Protein AF-A0AAU3M9E2-F1 (afdb_monomer_lite)

Foldseek 3Di:
DDPVVVVVCVVVVHAFDWDDDDPDIDDDPVRRVVSVVVVLCVDLVNHVVNPPVPDDPDPPDD

Structure (mmCIF, N/CA/C/O backbone):
data_AF-A0AAU3M9E2-F1
#
_entry.id   AF-A0AAU3M9E2-F1
#
loop_
_atom_site.group_PDB
_atom_site.id
_atom_site.type_symbol
_atom_site.label_atom_id
_atom_site.label_alt_id
_atom_site.lab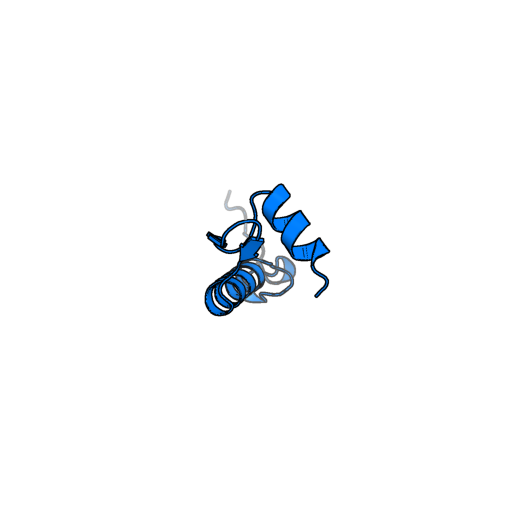el_comp_id
_atom_site.label_asym_id
_atom_site.label_entity_id
_atom_site.label_seq_id
_atom_site.pdbx_PDB_ins_code
_atom_site.Cartn_x
_atom_site.Cartn_y
_atom_site.Cartn_z
_atom_site.occupancy
_atom_site.B_iso_or_equiv
_atom_site.auth_seq_id
_atom_site.auth_comp_id
_atom_site.auth_asym_id
_atom_site.auth_atom_id
_atom_site.pdbx_PDB_model_num
ATOM 1 N N . MET A 1 1 ? 6.761 -1.948 6.244 1.00 58.38 1 MET A N 1
ATOM 2 C CA . MET A 1 1 ? 5.984 -0.838 5.641 1.00 58.38 1 MET A CA 1
ATOM 3 C C . MET A 1 1 ? 5.412 0.017 6.758 1.00 58.38 1 MET A C 1
ATOM 5 O O . MET A 1 1 ? 4.940 -0.556 7.732 1.00 58.38 1 MET A O 1
ATOM 9 N N . SER A 1 2 ? 5.489 1.349 6.674 1.00 62.59 2 SER A N 1
ATOM 10 C CA . SER A 1 2 ? 4.906 2.197 7.723 1.00 62.59 2 SER A CA 1
ATOM 11 C C . SER A 1 2 ? 3.392 2.359 7.499 1.00 62.59 2 SER A C 1
ATOM 13 O O . SER A 1 2 ? 2.941 2.335 6.350 1.00 62.59 2 SER A O 1
ATOM 15 N N . PRO A 1 3 ? 2.586 2.568 8.556 1.00 66.94 3 PRO A N 1
ATOM 16 C CA . PRO A 1 3 ? 1.150 2.843 8.426 1.00 66.94 3 PRO A CA 1
ATOM 17 C C . PRO A 1 3 ? 0.825 4.028 7.504 1.00 66.94 3 PRO A C 1
ATOM 19 O O . PRO A 1 3 ? -0.252 4.085 6.910 1.00 66.94 3 PRO A O 1
ATOM 22 N N . ASN A 1 4 ? 1.773 4.957 7.344 1.00 78.25 4 ASN A N 1
ATOM 23 C CA . ASN A 1 4 ? 1.619 6.134 6.498 1.00 78.25 4 ASN A CA 1
ATOM 24 C C . ASN A 1 4 ? 1.458 5.760 5.011 1.00 78.25 4 ASN A C 1
ATOM 26 O O . ASN A 1 4 ? 0.706 6.399 4.281 1.00 78.25 4 ASN A O 1
ATOM 30 N N . THR A 1 5 ? 2.087 4.668 4.564 1.00 79.56 5 THR A N 1
ATOM 31 C CA . THR A 1 5 ? 1.997 4.198 3.173 1.00 79.56 5 THR A CA 1
ATOM 32 C C . THR A 1 5 ? 0.567 3.793 2.792 1.00 79.56 5 THR A C 1
ATOM 34 O O . THR A 1 5 ? 0.064 4.220 1.754 1.00 79.56 5 THR A O 1
ATOM 37 N N . LEU A 1 6 ? -0.130 3.048 3.659 1.00 81.38 6 LEU A N 1
ATOM 38 C CA . LEU A 1 6 ? -1.522 2.635 3.422 1.00 81.38 6 LEU A CA 1
ATOM 39 C C . LEU A 1 6 ? -2.487 3.827 3.428 1.00 81.38 6 LEU A C 1
ATOM 41 O O . LEU A 1 6 ? -3.470 3.847 2.685 1.00 81.38 6 LEU A O 1
ATOM 45 N N . TYR A 1 7 ? -2.207 4.833 4.258 1.00 81.69 7 TYR A N 1
ATOM 46 C CA . TYR A 1 7 ? -2.995 6.060 4.297 1.00 81.69 7 TYR A CA 1
ATOM 47 C C . TYR A 1 7 ? -2.903 6.831 2.974 1.00 81.69 7 TYR A C 1
ATOM 49 O O . TYR A 1 7 ? -3.928 7.231 2.417 1.00 81.69 7 TYR A O 1
ATOM 57 N N . VAL A 1 8 ? -1.690 6.979 2.433 1.00 85.31 8 VAL A N 1
ATOM 58 C CA . VAL A 1 8 ? -1.453 7.648 1.146 1.00 85.31 8 VAL A CA 1
ATOM 59 C C . VAL A 1 8 ? -2.188 6.940 0.004 1.00 85.31 8 VAL A C 1
ATOM 61 O O . VAL A 1 8 ? -2.855 7.602 -0.793 1.00 85.31 8 VAL A O 1
ATOM 64 N N . TRP A 1 9 ? -2.124 5.609 -0.055 1.00 87.75 9 TRP A N 1
ATOM 65 C CA . TRP A 1 9 ? -2.844 4.794 -1.043 1.00 87.75 9 TRP A CA 1
ATOM 66 C C . TRP A 1 9 ? -4.355 5.027 -0.991 1.00 87.75 9 TRP A C 1
ATOM 68 O O . TRP A 1 9 ? -4.985 5.389 -1.991 1.00 87.75 9 TRP A O 1
ATOM 78 N N . ARG A 1 10 ? -4.935 4.957 0.209 1.00 84.06 10 ARG A N 1
ATOM 79 C CA . ARG A 1 10 ? -6.364 5.210 0.402 1.00 84.06 10 ARG A CA 1
ATOM 80 C C . ARG A 1 10 ? -6.767 6.629 0.005 1.00 84.06 10 ARG A C 1
A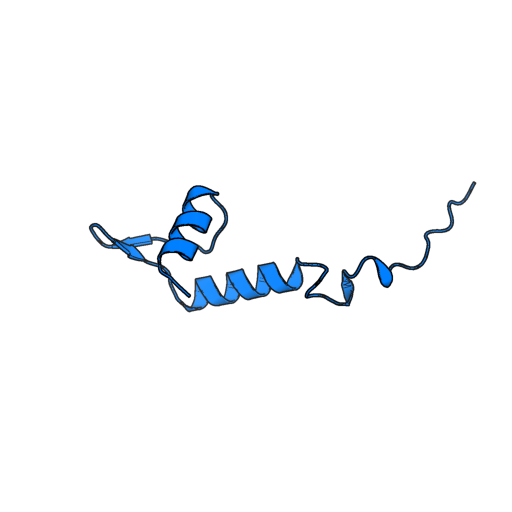TOM 82 O O . ARG A 1 10 ? -7.804 6.806 -0.631 1.00 84.06 10 ARG A O 1
ATOM 89 N N . HIS A 1 11 ? -5.963 7.635 0.349 1.00 85.50 11 HIS A N 1
ATOM 90 C CA . HIS A 1 11 ? -6.246 9.026 -0.008 1.00 85.50 11 HIS A CA 1
ATOM 91 C C . HIS A 1 11 ? -6.256 9.241 -1.529 1.00 85.50 11 HIS A C 1
ATOM 93 O O . HIS A 1 11 ? -7.114 9.945 -2.055 1.00 85.50 11 HIS A O 1
ATOM 99 N N . ARG A 1 12 ? -5.365 8.553 -2.250 1.00 86.75 12 ARG A N 1
ATOM 100 C CA . ARG A 1 12 ? -5.304 8.562 -3.719 1.00 86.75 12 ARG A CA 1
ATOM 101 C C . ARG A 1 12 ? -6.354 7.672 -4.392 1.00 86.75 12 ARG A C 1
ATOM 103 O O . ARG A 1 12 ? -6.311 7.527 -5.612 1.00 86.75 12 ARG A O 1
ATOM 110 N N . ARG A 1 13 ? -7.266 7.069 -3.613 1.00 85.06 13 ARG A N 1
ATOM 111 C CA . ARG A 1 13 ? -8.256 6.068 -4.054 1.00 85.06 13 ARG A CA 1
ATOM 112 C C . ARG A 1 13 ? -7.629 4.920 -4.857 1.00 85.06 13 ARG A C 1
ATOM 114 O O . ARG A 1 13 ? -8.265 4.353 -5.737 1.00 85.06 13 ARG A O 1
ATOM 121 N N . GLN A 1 14 ? -6.379 4.590 -4.549 1.00 87.44 14 GLN A N 1
ATOM 122 C CA . GLN A 1 14 ? -5.593 3.562 -5.220 1.00 87.44 14 GLN A CA 1
ATOM 123 C C . GLN A 1 14 ? -5.027 2.648 -4.150 1.00 87.44 14 GLN A C 1
ATOM 125 O O . GLN A 1 14 ? -4.132 3.046 -3.416 1.00 87.44 14 GLN A O 1
ATOM 130 N N . GLY A 1 15 ? -5.570 1.444 -4.027 1.00 89.25 15 GLY A N 1
ATOM 131 C CA . GLY A 1 15 ? -5.143 0.514 -2.995 1.00 89.25 15 GLY A CA 1
ATOM 132 C C . GLY A 1 15 ? -6.021 -0.727 -2.936 1.00 89.25 15 GLY A C 1
ATOM 133 O O . GLY A 1 15 ? -7.045 -0.796 -3.626 1.00 89.25 15 GLY A O 1
ATOM 134 N N . PRO A 1 16 ? -5.635 -1.701 -2.105 1.00 93.25 16 PRO A N 1
ATOM 135 C CA . PRO A 1 16 ? -6.436 -2.891 -1.881 1.00 93.25 16 PRO A CA 1
ATOM 136 C C . PRO A 1 16 ? -7.779 -2.546 -1.215 1.00 93.25 16 PRO A C 1
ATOM 138 O O . PRO A 1 16 ? -7.893 -1.522 -0.526 1.00 93.25 16 PRO A O 1
ATOM 141 N N . PRO A 1 17 ? -8.796 -3.411 -1.370 1.00 92.69 17 PRO A N 1
ATOM 142 C CA . PRO A 1 17 ? -10.043 -3.304 -0.629 1.00 92.69 17 PRO A CA 1
ATOM 143 C C . PRO A 1 17 ? -9.795 -3.147 0.875 1.00 92.69 17 PRO A C 1
ATOM 145 O O . PRO A 1 17 ? -8.992 -3.863 1.476 1.00 92.69 17 PRO A O 1
ATOM 148 N N . SER A 1 18 ? -10.518 -2.212 1.485 1.00 91.62 18 SER A N 1
ATOM 149 C CA . SER A 1 18 ? -10.476 -1.959 2.925 1.00 91.62 18 SER A CA 1
ATOM 150 C C . SER A 1 18 ? -11.879 -2.013 3.504 1.00 91.62 18 SER A C 1
ATOM 152 O O . SER A 1 18 ? -12.858 -1.772 2.797 1.00 91.62 18 SER A O 1
ATOM 154 N N . PHE A 1 19 ? -11.975 -2.309 4.796 1.00 92.06 19 PHE A N 1
ATOM 155 C CA . PHE A 1 19 ? -13.237 -2.280 5.525 1.00 92.06 19 PHE A CA 1
ATOM 156 C C . PHE A 1 19 ? -13.075 -1.546 6.853 1.00 92.06 19 PHE A C 1
ATOM 158 O O . PHE A 1 19 ? -11.975 -1.438 7.405 1.00 92.06 19 PHE A O 1
ATOM 165 N N . GLN A 1 20 ? -14.179 -0.998 7.353 1.00 93.88 20 GLN A N 1
ATOM 166 C CA . GLN A 1 20 ? -14.208 -0.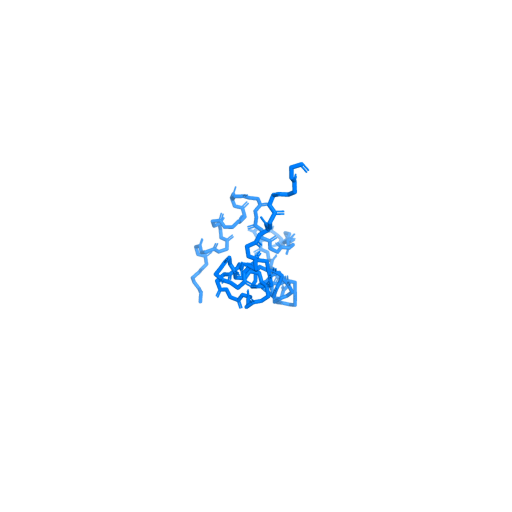346 8.655 1.00 93.88 20 GLN A CA 1
ATOM 167 C C . GLN A 1 20 ? -14.458 -1.386 9.746 1.00 93.88 20 GLN A C 1
ATOM 169 O O . GLN A 1 20 ? -15.391 -2.179 9.658 1.00 93.88 20 GLN A O 1
ATOM 174 N N . MET A 1 21 ? -13.629 -1.359 10.786 1.00 95.62 21 MET A N 1
ATOM 175 C CA . MET A 1 21 ? -13.828 -2.108 12.021 1.00 95.62 21 MET A CA 1
ATOM 176 C C . MET A 1 21 ? -13.836 -1.109 13.178 1.00 95.62 21 MET A C 1
ATOM 178 O O . MET A 1 21 ? -12.791 -0.695 13.691 1.00 95.62 21 MET A O 1
ATOM 182 N N . GLY A 1 22 ? -15.037 -0.640 13.523 1.00 94.75 22 GLY A N 1
ATOM 183 C CA . GLY A 1 22 ? -15.221 0.489 14.430 1.00 94.75 22 GLY A CA 1
ATOM 184 C C . GLY A 1 22 ? -14.525 1.744 13.896 1.00 94.75 22 GLY A C 1
ATOM 185 O O . GLY A 1 22 ? -14.783 2.188 12.782 1.00 94.75 22 GLY A O 1
ATOM 186 N N . ARG A 1 23 ? -13.600 2.306 14.682 1.00 93.31 23 ARG A N 1
ATOM 187 C CA . ARG A 1 23 ? -12.835 3.515 14.313 1.00 93.31 23 ARG A CA 1
ATOM 188 C C . ARG A 1 23 ? -11.570 3.225 13.497 1.00 93.31 23 ARG A C 1
ATOM 190 O O . ARG A 1 23 ? -10.813 4.149 13.210 1.00 93.31 23 ARG A O 1
ATOM 197 N N . ARG A 1 24 ? -11.301 1.960 13.161 1.00 91.31 24 ARG A N 1
ATOM 198 C CA . ARG A 1 24 ? -10.093 1.541 12.438 1.00 91.31 24 ARG A CA 1
ATOM 199 C C . ARG A 1 24 ? -10.437 1.122 11.015 1.00 91.31 24 ARG A C 1
ATOM 201 O O . ARG A 1 24 ? -11.454 0.479 10.774 1.00 91.31 24 ARG A O 1
ATOM 208 N N . VAL A 1 25 ? -9.558 1.468 10.081 1.00 91.94 25 VAL A N 1
ATOM 209 C CA . VAL A 1 25 ? -9.583 0.934 8.717 1.00 91.94 25 VAL A CA 1
ATOM 210 C C . VAL A 1 25 ? -8.666 -0.275 8.688 1.00 91.94 25 VAL A C 1
ATOM 212 O O . VAL A 1 25 ? -7.492 -0.167 9.039 1.00 91.94 25 VAL A O 1
ATOM 215 N N . MET A 1 26 ? -9.216 -1.413 8.288 1.00 91.94 26 MET A N 1
ATOM 216 C CA . MET A 1 26 ? -8.506 -2.682 8.234 1.00 91.94 26 MET A CA 1
ATOM 217 C C . MET A 1 26 ? -8.361 -3.140 6.787 1.00 91.94 26 MET A C 1
ATOM 219 O O . MET A 1 26 ? -9.202 -2.855 5.929 1.00 91.94 26 MET A O 1
ATOM 223 N N . TYR A 1 27 ? -7.291 -3.887 6.547 1.00 92.81 27 TYR A N 1
ATOM 224 C CA . TYR A 1 27 ? -7.001 -4.542 5.281 1.00 92.81 27 TYR A CA 1
ATOM 225 C C . TYR A 1 27 ? -6.894 -6.040 5.532 1.00 92.81 27 TYR A C 1
ATOM 227 O O . TYR A 1 27 ? -6.322 -6.463 6.539 1.00 92.81 27 TYR A O 1
ATOM 235 N N . ARG A 1 28 ? -7.443 -6.849 4.624 1.00 94.38 28 ARG A N 1
ATOM 236 C CA . ARG A 1 28 ? -7.117 -8.277 4.603 1.00 94.38 28 ARG A CA 1
ATOM 237 C C . ARG A 1 28 ? -5.745 -8.444 3.966 1.00 94.38 28 ARG A C 1
ATOM 239 O O . ARG A 1 28 ? -5.505 -7.859 2.915 1.00 94.38 28 ARG A O 1
ATOM 246 N N . ILE A 1 29 ? -4.890 -9.260 4.580 1.00 93.62 29 ILE A N 1
ATOM 247 C CA . ILE A 1 29 ? -3.540 -9.538 4.069 1.00 93.62 29 ILE A CA 1
ATOM 248 C C . ILE A 1 29 ? -3.620 -10.103 2.647 1.00 93.62 29 ILE A C 1
ATOM 250 O O . ILE A 1 29 ? -3.033 -9.526 1.747 1.00 93.62 29 ILE A O 1
ATOM 254 N N . SER A 1 30 ? -4.479 -11.098 2.405 1.00 95.44 30 SER A N 1
ATOM 255 C CA . SER A 1 30 ? -4.652 -11.676 1.064 1.00 95.44 30 SER A CA 1
ATOM 256 C C . SER A 1 30 ? -5.049 -10.646 -0.002 1.00 95.44 30 SER A C 1
ATOM 258 O O . SER A 1 30 ? -4.553 -10.679 -1.120 1.00 95.44 30 SER A O 1
ATOM 260 N N . ALA A 1 31 ? -5.916 -9.691 0.345 1.00 93.69 31 ALA A N 1
ATOM 261 C CA . ALA A 1 31 ? -6.339 -8.642 -0.579 1.00 93.69 31 ALA A CA 1
ATOM 262 C C . ALA A 1 31 ? -5.228 -7.613 -0.845 1.00 93.69 31 ALA A C 1
ATOM 264 O O . ALA A 1 31 ? -5.185 -7.019 -1.921 1.00 93.69 31 ALA A O 1
ATOM 265 N N . LEU A 1 32 ? -4.356 -7.379 0.141 1.00 91.88 32 LEU A N 1
ATOM 266 C CA . LEU A 1 32 ? -3.158 -6.562 -0.019 1.00 91.88 32 LEU A CA 1
ATOM 267 C C . LEU A 1 32 ? -2.155 -7.263 -0.942 1.00 91.88 32 LEU A C 1
ATOM 269 O O . LEU A 1 32 ? -1.696 -6.627 -1.887 1.00 91.88 32 LEU A O 1
ATOM 273 N N . ASP A 1 33 ? -1.890 -8.549 -0.719 1.00 94.31 33 ASP A N 1
ATOM 274 C CA . ASP A 1 33 ? -0.964 -9.347 -1.532 1.00 94.31 33 ASP A CA 1
ATOM 275 C C . ASP A 1 33 ? -1.422 -9.402 -2.997 1.00 94.31 33 ASP A C 1
ATOM 277 O O . ASP A 1 33 ? -0.686 -9.000 -3.894 1.00 94.31 33 ASP A O 1
ATOM 281 N N . GLU A 1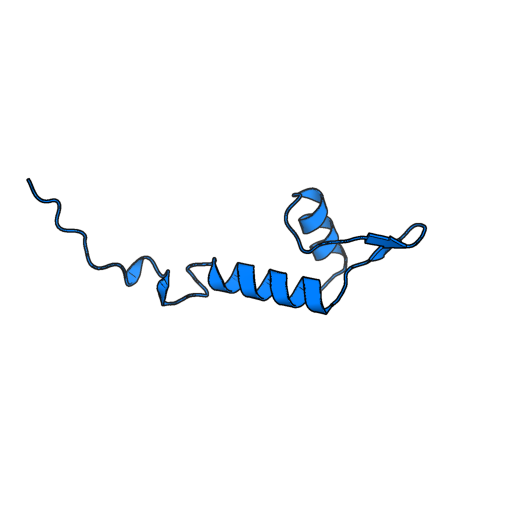 34 ? -2.687 -9.754 -3.253 1.00 94.38 34 GLU A N 1
ATOM 282 C CA . GLU A 1 34 ? -3.260 -9.764 -4.609 1.00 94.38 34 GLU A CA 1
ATOM 283 C C . GLU A 1 34 ? -3.175 -8.401 -5.310 1.00 94.38 34 GLU A C 1
ATOM 285 O O . GLU A 1 34 ? -3.054 -8.314 -6.538 1.00 94.38 34 GLU A O 1
ATOM 290 N N . TRP A 1 35 ? -3.304 -7.314 -4.548 1.00 93.31 35 TRP A N 1
ATOM 291 C CA . TRP A 1 35 ? -3.199 -5.972 -5.101 1.00 9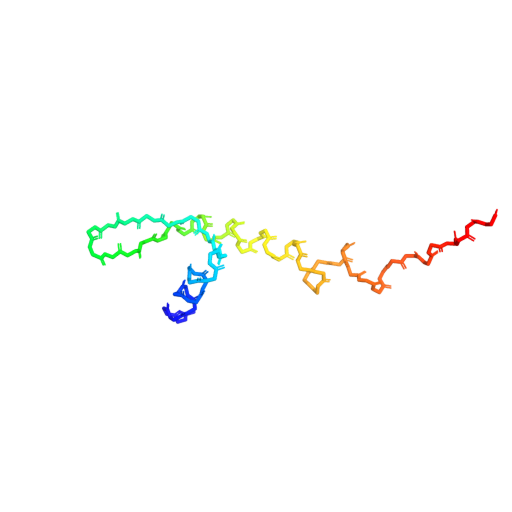3.31 35 TRP A CA 1
ATOM 292 C C . TRP A 1 35 ? -1.754 -5.634 -5.464 1.00 93.31 35 TRP A C 1
ATOM 294 O O . TRP A 1 35 ? -1.535 -5.113 -6.560 1.00 93.31 35 TRP A O 1
ATOM 304 N N . VAL A 1 36 ? -0.790 -5.953 -4.594 1.00 90.50 36 VAL A N 1
ATOM 305 C CA . VAL A 1 36 ? 0.645 -5.761 -4.856 1.00 90.50 36 VAL A CA 1
ATOM 306 C C . VAL A 1 36 ? 1.062 -6.558 -6.087 1.00 90.50 36 VAL A C 1
ATOM 308 O O . VAL A 1 36 ? 1.582 -5.962 -7.025 1.00 90.50 36 VAL A O 1
ATOM 311 N N . ASP A 1 37 ? 0.702 -7.839 -6.161 1.00 91.88 37 ASP A N 1
ATOM 312 C CA . ASP A 1 37 ? 0.948 -8.694 -7.326 1.00 91.88 37 ASP A CA 1
ATOM 313 C C . ASP A 1 37 ? 0.430 -8.066 -8.624 1.00 91.88 37 ASP A C 1
ATOM 315 O O . ASP A 1 37 ? 1.070 -8.110 -9.678 1.00 91.88 37 ASP A O 1
ATOM 319 N N . ARG A 1 38 ? -0.767 -7.475 -8.574 1.00 90.25 38 ARG A N 1
ATOM 320 C CA . ARG A 1 38 ? -1.360 -6.804 -9.733 1.00 90.25 38 ARG A CA 1
ATOM 321 C C . ARG A 1 38 ? -0.590 -5.542 -10.108 1.00 90.25 38 ARG A C 1
ATOM 323 O O . ARG A 1 38 ? -0.446 -5.276 -11.299 1.00 90.25 38 ARG A O 1
ATOM 330 N N . GLN A 1 39 ? -0.123 -4.768 -9.126 1.00 89.94 39 GLN A N 1
ATOM 331 C CA . GLN A 1 39 ? 0.717 -3.596 -9.381 1.00 89.94 39 GLN A CA 1
ATOM 332 C C . GLN A 1 39 ? 2.059 -4.002 -9.993 1.00 89.94 39 GLN A C 1
ATOM 334 O O . GLN A 1 39 ? 2.456 -3.409 -10.990 1.00 89.94 39 GLN A O 1
ATOM 339 N N . GLU A 1 40 ? 2.712 -5.041 -9.473 1.00 89.81 40 GLU A N 1
ATOM 340 C CA . GLU A 1 40 ? 3.981 -5.546 -10.009 1.00 89.81 40 GLU A CA 1
ATOM 341 C C . GLU A 1 40 ? 3.841 -6.037 -11.450 1.00 89.81 40 GLU A C 1
ATOM 343 O O . GLU A 1 40 ? 4.670 -5.717 -12.300 1.00 89.81 40 GLU A O 1
ATOM 348 N N . ARG A 1 41 ? 2.753 -6.751 -11.765 1.00 88.25 41 ARG A N 1
ATOM 349 C CA . ARG A 1 41 ? 2.473 -7.192 -13.139 1.00 88.25 41 ARG A CA 1
ATOM 350 C C . ARG A 1 41 ? 2.166 -6.035 -14.082 1.00 88.25 41 ARG A C 1
ATOM 352 O O . ARG A 1 41 ? 2.453 -6.154 -15.269 1.00 88.25 41 ARG A O 1
ATOM 359 N N . ALA A 1 42 ? 1.547 -4.963 -13.598 1.00 85.81 42 ALA A N 1
ATOM 360 C CA . ALA A 1 42 ? 1.226 -3.794 -14.412 1.00 85.81 42 ALA A CA 1
ATOM 361 C C . ALA A 1 42 ? 2.425 -2.846 -14.582 1.00 85.81 42 ALA A C 1
ATOM 363 O O . ALA A 1 42 ? 2.498 -2.127 -15.580 1.00 85.81 42 ALA A O 1
ATOM 364 N N . ASP A 1 43 ? 3.368 -2.837 -13.637 1.00 85.62 43 ASP A N 1
ATOM 365 C CA . ASP A 1 43 ? 4.560 -2.003 -13.712 1.00 85.62 43 ASP A CA 1
ATOM 366 C C . ASP A 1 43 ? 5.570 -2.580 -14.708 1.00 85.62 43 ASP A C 1
ATOM 368 O O . ASP A 1 43 ? 6.191 -3.618 -14.492 1.00 85.62 43 ASP A O 1
ATOM 372 N N . SER A 1 44 ? 5.792 -1.853 -15.799 1.00 75.75 44 SER A N 1
ATOM 373 C CA . SER A 1 44 ? 6.781 -2.196 -16.827 1.00 75.75 44 SER A CA 1
ATOM 374 C C . SER A 1 44 ? 8.216 -2.352 -16.315 1.00 75.75 44 SER A C 1
ATOM 376 O O . SER A 1 44 ? 9.018 -3.010 -16.977 1.00 75.75 44 SER A O 1
ATOM 378 N N . ARG A 1 45 ? 8.562 -1.748 -15.167 1.00 77.50 45 ARG A N 1
ATOM 379 C CA . ARG A 1 45 ? 9.894 -1.914 -14.559 1.00 77.50 45 ARG A CA 1
ATOM 380 C C . ARG A 1 45 ? 10.050 -3.277 -13.898 1.00 77.50 45 ARG A C 1
ATOM 382 O O . ARG A 1 45 ? 11.128 -3.858 -13.963 1.00 77.50 45 ARG A O 1
ATOM 389 N N . SER A 1 46 ? 8.975 -3.770 -13.295 1.00 76.94 46 SER A N 1
ATOM 390 C CA . SER A 1 46 ? 8.938 -5.042 -12.571 1.00 76.94 46 SER A CA 1
ATOM 391 C C . SER A 1 46 ? 8.481 -6.207 -13.456 1.00 76.94 46 SER A C 1
ATOM 393 O O . SER A 1 46 ? 8.757 -7.359 -13.137 1.00 76.94 46 SER A O 1
ATOM 395 N N . ASN A 1 47 ? 7.837 -5.927 -14.596 1.00 78.19 47 ASN A N 1
ATOM 396 C CA . ASN A 1 47 ? 7.384 -6.924 -15.561 1.00 78.19 47 ASN A CA 1
ATOM 397 C C . ASN A 1 47 ? 8.193 -6.876 -16.881 1.00 78.19 47 ASN A C 1
ATOM 399 O O . ASN A 1 47 ? 7.945 -6.007 -17.725 1.00 78.19 47 ASN A O 1
ATOM 403 N N . PRO A 1 48 ? 9.087 -7.854 -17.140 1.00 77.12 48 PRO A N 1
ATOM 404 C CA . PRO A 1 48 ? 9.889 -7.924 -18.366 1.00 77.12 48 PRO A CA 1
ATOM 405 C C . PRO A 1 48 ? 9.077 -7.971 -19.667 1.00 77.12 48 PRO A C 1
ATOM 407 O O . PRO A 1 48 ? 9.562 -7.511 -20.704 1.00 77.12 48 PRO A O 1
ATOM 410 N N . ALA A 1 49 ? 7.851 -8.504 -19.622 1.00 77.75 49 ALA A N 1
ATOM 411 C CA . ALA A 1 49 ? 6.964 -8.580 -20.781 1.00 77.75 49 ALA A CA 1
ATOM 412 C C . ALA A 1 49 ? 6.381 -7.210 -21.170 1.00 77.75 49 ALA A C 1
ATOM 414 O O . ALA A 1 49 ? 6.023 -7.001 -22.328 1.00 77.75 49 ALA A O 1
ATOM 415 N N . LEU A 1 50 ? 6.303 -6.273 -20.219 1.00 76.50 50 LEU A N 1
ATOM 416 C CA . LEU A 1 50 ? 5.832 -4.901 -20.433 1.00 76.50 50 LEU A CA 1
ATOM 417 C C . LEU A 1 50 ? 6.979 -3.890 -20.549 1.00 76.50 50 LEU A C 1
ATOM 419 O O . LEU A 1 50 ? 6.722 -2.699 -20.731 1.00 76.50 50 LEU A O 1
ATOM 423 N N . ASN A 1 51 ? 8.233 -4.338 -20.453 1.00 77.81 51 ASN A N 1
ATOM 424 C CA . ASN A 1 51 ? 9.389 -3.457 -20.522 1.00 77.81 51 ASN A CA 1
ATOM 425 C C . ASN A 1 51 ? 9.435 -2.747 -21.894 1.00 77.81 51 ASN A C 1
ATOM 427 O O . ASN A 1 51 ? 9.553 -3.420 -22.926 1.00 77.81 51 ASN A O 1
A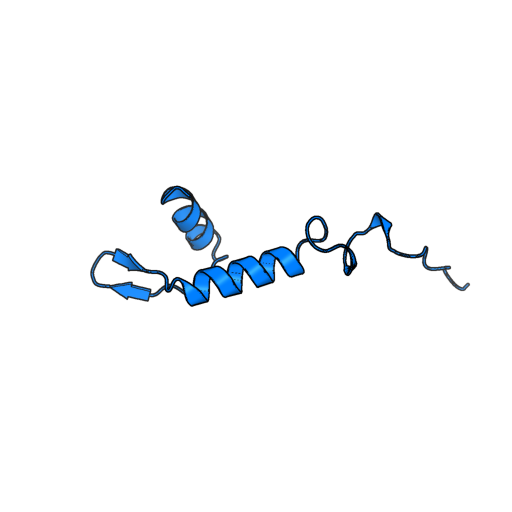TOM 431 N N . PRO A 1 52 ? 9.385 -1.401 -21.940 1.00 71.12 52 PRO A N 1
ATOM 432 C CA . PRO A 1 52 ? 9.370 -0.652 -23.195 1.00 71.12 52 PRO A CA 1
ATOM 433 C C . PRO A 1 52 ? 10.621 -0.882 -24.052 1.00 71.12 52 PRO A C 1
ATOM 435 O O . PRO A 1 52 ? 10.547 -0.740 -25.270 1.00 71.12 52 PRO A O 1
ATOM 438 N N . LEU A 1 53 ? 11.743 -1.287 -23.447 1.00 76.50 53 LEU A N 1
ATOM 439 C CA . LEU A 1 53 ? 12.989 -1.601 -24.152 1.00 76.50 53 LEU A CA 1
ATOM 440 C C . LEU A 1 53 ? 12.929 -2.936 -24.913 1.00 76.50 53 LEU A C 1
ATOM 442 O O . LEU A 1 53 ? 13.663 -3.119 -25.878 1.00 76.50 53 LEU A O 1
ATOM 446 N N . ASN A 1 54 ? 12.030 -3.848 -24.525 1.00 71.38 54 ASN A N 1
ATOM 447 C CA . ASN A 1 54 ? 11.826 -5.134 -25.203 1.00 71.38 54 ASN A CA 1
ATOM 448 C C . ASN A 1 54 ? 10.835 -5.044 -26.376 1.00 71.38 54 ASN A C 1
ATOM 450 O O . ASN A 1 54 ? 10.607 -6.030 -27.084 1.00 71.38 54 ASN A O 1
ATOM 454 N N . ARG A 1 55 ? 10.214 -3.879 -26.605 1.00 70.88 55 ARG A N 1
ATOM 455 C CA . ARG A 1 55 ? 9.213 -3.714 -27.661 1.00 70.88 55 ARG A CA 1
ATOM 456 C C . ARG A 1 55 ? 9.910 -3.676 -29.023 1.00 70.88 55 ARG A C 1
ATOM 458 O O . ARG A 1 55 ? 10.618 -2.722 -29.334 1.00 70.88 55 ARG A O 1
ATOM 465 N N . LYS A 1 56 ? 9.695 -4.702 -29.859 1.00 71.81 56 LYS A N 1
ATOM 466 C CA . LYS A 1 56 ? 10.195 -4.704 -31.245 1.00 71.81 56 LYS A CA 1
ATOM 467 C C . LYS A 1 56 ? 9.693 -3.438 -31.961 1.00 71.81 56 LYS A C 1
ATOM 469 O O . LYS A 1 56 ? 8.497 -3.147 -31.858 1.00 71.81 56 LYS A O 1
ATOM 474 N N . PRO A 1 57 ? 10.558 -2.683 -32.666 1.00 73.56 57 PRO A N 1
ATOM 475 C CA . PRO A 1 57 ? 10.149 -1.461 -33.346 1.00 73.56 57 PRO A CA 1
ATOM 476 C C . PRO A 1 57 ? 9.025 -1.775 -34.335 1.00 73.56 57 PRO A C 1
ATOM 478 O O . PRO A 1 57 ? 9.187 -2.590 -35.247 1.00 73.56 57 PRO A O 1
ATOM 481 N N . LEU A 1 58 ? 7.863 -1.153 -34.123 1.00 70.88 58 LEU A N 1
ATOM 482 C CA . LEU A 1 58 ? 6.710 -1.320 -34.996 1.00 70.88 58 LEU A CA 1
ATOM 483 C C . LEU A 1 58 ? 7.033 -0.623 -36.319 1.00 70.88 58 LEU A C 1
ATOM 485 O O . LEU A 1 58 ? 7.078 0.607 -36.385 1.00 70.88 58 LEU A O 1
ATOM 489 N N . ARG A 1 59 ? 7.305 -1.409 -37.367 1.00 74.44 59 ARG A N 1
ATOM 490 C CA . ARG A 1 59 ? 7.472 -0.879 -38.721 1.00 74.44 59 ARG A CA 1
ATOM 491 C C . ARG A 1 59 ? 6.167 -0.192 -39.106 1.00 74.44 59 ARG A C 1
ATOM 493 O O . ARG A 1 59 ? 5.151 -0.858 -39.270 1.00 74.44 59 ARG A O 1
ATOM 500 N N . ARG A 1 60 ? 6.192 1.138 -39.206 1.00 73.50 60 ARG A N 1
ATOM 501 C CA . ARG A 1 60 ? 5.086 1.909 -39.779 1.00 73.50 60 ARG A CA 1
ATOM 502 C C . ARG A 1 60 ? 4.972 1.482 -41.239 1.00 73.50 60 ARG A C 1
ATOM 504 O O . ARG A 1 60 ? 5.836 1.821 -42.041 1.00 73.50 60 ARG A O 1
ATOM 511 N N . THR A 1 61 ? 3.973 0.669 -41.547 1.00 72.44 61 THR A N 1
ATOM 512 C CA . THR A 1 61 ? 3.598 0.354 -42.924 1.00 72.44 61 THR A CA 1
ATOM 513 C C . THR A 1 61 ? 2.958 1.597 -43.530 1.00 72.44 61 THR A C 1
ATOM 515 O O . THR A 1 61 ? 2.023 2.144 -42.940 1.00 72.44 61 THR A O 1
ATOM 518 N N . SER A 1 62 ? 3.543 2.065 -44.634 1.00 69.94 62 SER A N 1
ATOM 519 C CA . SER A 1 62 ? 3.045 3.158 -45.474 1.00 69.94 62 SER A CA 1
ATOM 520 C C . SER A 1 62 ? 2.025 2.657 -46.482 1.00 69.94 62 SER A C 1
ATOM 522 O O . SER A 1 62 ? 2.043 1.440 -46.771 1.00 69.94 62 SER A O 1
#

pLDDT: mean 83.74, std 9.35, range [58.38, 95.62]

Radius of gyration: 17.49 Å; chains: 1; bounding box: 28×21×60 Å

Sequence (62 aa):
MSPNTLYVWRHRRQGPPSFQMGRRVMYRISALDEWVDRQERADSRSNPALNPLNRKPLRRTS

Secondary structure (DSSP, 8-state):
--HHHHHHHHHTT-SS-EEEETTEEEE-HHHHHHHHHHHHHH-TTT-TTT-GGGS-------